Protein AF-A0A1D6GLD6-F1 (afdb_monomer_lite)

Sequence (180 aa):
MSSASNTAPHSVVADPTTLARKIADIRAAGPTKLQVIADFDGTLTRYWYDGARGQSSHGLLRQGNEEYDAKREALYQHYHPIEICPDIPLSEKAKLMEEWWEKTHGLLIEGGLTYEAITKSVSDAAIAFREGVVELFEYLEVLSKPSLANTIFRNFFGTCLDTLLCSVWIKISNNFTMSL

Foldseek 3Di:
DDPPPPADPPDDDPDPPVVVVVVVVDVVVDLVPDFDEDEPQCTQFPCDDPNDGFADLLNLLDLVDPVLVVVLVVLCVPLVCLLPDPPDDPVRNVVSVVVSVVVSVVSCVVSPRDLVSLLVSLVPDPTHGDPCSLVVVVVNVVSPPDDDPRYDYDDPDPPSVVSSVVSVVVVSVVVVVVVD

pLDDT: mean 73.34, std 18.47, range [28.39, 97.69]

Structure (mmCIF, N/CA/C/O backbone):
data_AF-A0A1D6GLD6-F1
#
_entry.id   AF-A0A1D6GLD6-F1
#
loop_
_atom_site.group_PDB
_atom_site.id
_atom_site.type_symbol
_atom_site.label_atom_id
_atom_site.label_alt_id
_atom_site.label_comp_id
_atom_site.label_asym_id
_atom_site.label_entity_id
_atom_site.label_seq_id
_atom_site.pdbx_PDB_ins_code
_atom_site.Cartn_x
_atom_site.Cartn_y
_atom_site.Cartn_z
_atom_site.occupancy
_atom_site.B_iso_or_equiv
_atom_site.auth_seq_id
_atom_site.auth_comp_id
_atom_site.auth_asym_id
_atom_site.auth_atom_id
_atom_site.pdbx_PDB_model_num
ATOM 1 N N . MET A 1 1 ? 15.022 -15.393 -36.318 1.00 32.09 1 MET A N 1
ATOM 2 C CA . MET A 1 1 ? 14.584 -16.155 -35.129 1.00 32.09 1 MET A CA 1
ATOM 3 C C . MET A 1 1 ? 13.593 -15.283 -34.380 1.00 32.09 1 MET A C 1
ATOM 5 O O . MET A 1 1 ? 13.925 -14.149 -34.071 1.00 32.09 1 MET A O 1
ATOM 9 N N . SER A 1 2 ? 12.354 -15.758 -34.252 1.00 35.16 2 SER A N 1
ATOM 10 C CA . SER A 1 2 ? 11.201 -15.005 -33.744 1.00 35.16 2 SER A CA 1
ATOM 11 C C . SER A 1 2 ? 11.381 -14.665 -32.261 1.00 35.16 2 SER A C 1
ATOM 13 O O . SER A 1 2 ? 11.531 -15.572 -31.444 1.00 35.16 2 SER A O 1
ATOM 15 N N . SER A 1 3 ? 11.389 -13.376 -31.908 1.00 36.94 3 SER A N 1
ATOM 16 C CA . SER A 1 3 ? 11.307 -12.929 -30.516 1.00 36.94 3 SER A CA 1
ATOM 17 C C . SER A 1 3 ? 9.863 -13.096 -30.053 1.00 36.94 3 SER A C 1
ATOM 19 O O . SER A 1 3 ? 9.027 -12.216 -30.264 1.00 36.94 3 SER A O 1
ATOM 21 N N . ALA A 1 4 ? 9.556 -14.256 -29.478 1.00 39.12 4 ALA A N 1
ATOM 22 C CA . ALA A 1 4 ? 8.273 -14.491 -28.841 1.00 39.12 4 ALA A CA 1
ATOM 23 C C . ALA A 1 4 ? 8.022 -13.389 -27.798 1.00 39.12 4 ALA A C 1
ATOM 25 O O . ALA A 1 4 ? 8.789 -13.223 -26.848 1.00 39.12 4 ALA A O 1
ATOM 26 N N . SER A 1 5 ? 6.963 -12.610 -28.021 1.00 45.66 5 SER A N 1
ATOM 27 C CA . SER A 1 5 ? 6.384 -11.705 -27.035 1.00 45.66 5 SER A CA 1
ATOM 28 C C . SER A 1 5 ? 5.987 -12.539 -25.824 1.00 45.66 5 SER A C 1
ATOM 30 O O . SER A 1 5 ? 4.976 -13.235 -25.850 1.00 45.66 5 SER A O 1
ATOM 32 N N . ASN A 1 6 ? 6.808 -12.506 -24.777 1.00 46.94 6 ASN A N 1
ATOM 33 C CA . ASN A 1 6 ? 6.565 -13.210 -23.522 1.00 46.94 6 ASN A CA 1
ATOM 34 C C . ASN A 1 6 ? 5.552 -12.428 -22.667 1.00 46.94 6 ASN A C 1
ATOM 36 O O . ASN A 1 6 ? 5.821 -12.058 -21.527 1.00 46.94 6 ASN A O 1
ATOM 40 N N . THR A 1 7 ? 4.414 -12.069 -23.257 1.00 53.34 7 THR A N 1
ATOM 41 C CA . THR A 1 7 ? 3.328 -11.395 -22.549 1.00 53.34 7 THR A CA 1
ATOM 42 C C . THR A 1 7 ? 2.530 -12.460 -21.822 1.00 53.34 7 THR A C 1
ATOM 44 O O . THR A 1 7 ? 1.808 -13.235 -22.449 1.00 53.34 7 THR A O 1
ATOM 47 N N . ALA A 1 8 ? 2.705 -12.521 -20.502 1.00 64.44 8 ALA A N 1
ATOM 48 C CA . ALA A 1 8 ? 1.868 -13.328 -19.628 1.00 64.44 8 ALA A CA 1
ATOM 49 C C . ALA A 1 8 ? 0.378 -13.045 -19.926 1.00 64.44 8 ALA A C 1
ATOM 51 O O . ALA A 1 8 ? 0.034 -11.907 -20.258 1.00 64.44 8 ALA A O 1
ATOM 52 N N . PRO A 1 9 ? -0.524 -14.031 -19.780 1.00 63.25 9 PRO A N 1
ATOM 53 C CA . PRO A 1 9 ? -1.930 -13.939 -20.204 1.00 63.25 9 PRO A CA 1
ATOM 54 C C . PRO A 1 9 ? -2.758 -12.814 -19.545 1.00 63.25 9 PRO A C 1
ATOM 56 O O . PRO A 1 9 ? -3.909 -12.603 -19.915 1.00 63.25 9 PRO A O 1
ATOM 59 N N . HIS A 1 10 ? -2.177 -12.056 -18.611 1.00 79.44 10 HIS A N 1
ATOM 60 C CA . HIS A 1 10 ? -2.809 -10.945 -17.897 1.00 79.44 10 HIS A CA 1
ATOM 61 C C . HIS A 1 10 ? -2.023 -9.624 -17.973 1.00 79.44 10 HIS A C 1
ATOM 63 O O . HIS A 1 10 ? -2.297 -8.701 -17.208 1.00 79.44 10 HIS A O 1
ATOM 69 N N . SER A 1 11 ? -1.036 -9.505 -18.867 1.00 85.12 11 SER A N 1
ATOM 70 C CA . SER A 1 11 ? -0.281 -8.259 -19.039 1.00 85.12 11 SER A CA 1
ATOM 71 C C . SER A 1 11 ? -0.895 -7.375 -20.124 1.00 85.12 11 SER A C 1
ATOM 73 O O . SER A 1 11 ? -1.017 -7.806 -21.270 1.00 85.12 11 SER A O 1
ATOM 75 N N . VAL A 1 12 ? -1.198 -6.120 -19.791 1.00 90.94 12 VAL A N 1
ATOM 76 C CA . VAL A 1 12 ? -1.563 -5.081 -20.765 1.00 90.94 12 VAL A CA 1
ATOM 77 C C . VAL A 1 12 ? -0.400 -4.101 -20.875 1.00 90.94 12 VAL A C 1
ATOM 79 O O . VAL A 1 12 ? 0.010 -3.505 -19.881 1.00 90.94 12 VAL A O 1
ATOM 82 N N . VAL A 1 13 ? 0.145 -3.938 -22.081 1.00 92.06 13 VAL A N 1
ATOM 83 C CA . VAL A 1 13 ? 1.277 -3.041 -22.349 1.00 92.06 13 VAL A CA 1
ATOM 84 C C . VAL A 1 13 ? 0.857 -2.020 -23.396 1.00 92.06 13 VAL A C 1
ATOM 86 O O . VAL A 1 13 ? 0.640 -2.374 -24.550 1.00 92.06 13 VAL A O 1
ATOM 89 N N . ALA A 1 14 ? 0.754 -0.753 -22.992 1.00 93.50 14 ALA A N 1
ATOM 90 C CA . ALA A 1 14 ? 0.333 0.327 -23.885 1.00 93.50 14 ALA A CA 1
ATOM 91 C C . ALA A 1 14 ? 1.358 0.617 -24.998 1.00 93.50 14 ALA A C 1
ATOM 93 O O . ALA A 1 14 ? 0.976 0.849 -26.139 1.00 93.50 14 ALA A O 1
ATOM 94 N N . ASP A 1 15 ? 2.657 0.578 -24.674 1.00 94.88 15 ASP A N 1
ATOM 95 C CA . ASP A 1 15 ? 3.751 0.781 -25.633 1.00 94.88 15 ASP A CA 1
ATOM 96 C C . ASP A 1 15 ? 4.849 -0.286 -25.443 1.00 94.88 15 ASP A C 1
ATOM 98 O O . ASP A 1 15 ? 5.750 -0.128 -24.604 1.00 94.88 15 ASP A O 1
ATOM 102 N N . PRO A 1 16 ? 4.790 -1.385 -26.218 1.00 93.88 16 PRO A N 1
ATOM 103 C CA . PRO A 1 16 ? 5.779 -2.459 -26.157 1.00 93.88 16 PRO A CA 1
ATOM 104 C C . PRO A 1 16 ? 7.196 -2.017 -26.541 1.00 93.88 16 PRO A C 1
ATOM 106 O O . PRO A 1 16 ? 8.173 -2.545 -26.009 1.00 93.88 16 PRO A O 1
ATOM 109 N N . THR A 1 17 ? 7.327 -1.030 -27.431 1.00 95.94 17 THR A N 1
ATOM 110 C CA . THR A 1 17 ? 8.628 -0.545 -27.916 1.00 95.94 17 THR A CA 1
ATOM 111 C C . THR A 1 17 ? 9.346 0.230 -26.820 1.00 95.94 17 THR A C 1
ATOM 113 O O . THR A 1 17 ? 10.519 -0.024 -26.528 1.00 95.94 17 THR A O 1
ATOM 116 N N . THR A 1 18 ? 8.633 1.140 -26.151 1.00 96.19 18 THR A N 1
ATOM 117 C CA . THR A 1 18 ? 9.186 1.870 -25.005 1.00 96.19 18 THR A CA 1
ATOM 118 C C . THR A 1 18 ? 9.509 0.931 -23.848 1.00 96.19 18 THR A C 1
ATOM 120 O O . THR A 1 18 ? 10.547 1.114 -23.209 1.00 96.19 18 THR A O 1
ATOM 123 N N . LEU A 1 19 ? 8.679 -0.088 -23.593 1.00 95.38 19 LEU A N 1
ATOM 124 C CA . LEU A 1 19 ? 8.974 -1.106 -22.582 1.00 95.38 19 LEU A CA 1
ATOM 125 C C . LEU A 1 19 ? 10.281 -1.849 -22.896 1.00 95.38 19 LEU A C 1
ATOM 127 O O . LEU A 1 19 ? 11.157 -1.928 -22.036 1.00 95.38 19 LEU A O 1
ATOM 131 N N . ALA A 1 20 ? 10.444 -2.343 -24.127 1.00 95.44 20 ALA A N 1
ATOM 132 C CA . ALA A 1 20 ? 11.644 -3.067 -24.544 1.00 95.44 20 ALA A CA 1
ATOM 133 C C . ALA A 1 20 ? 12.915 -2.213 -24.405 1.00 95.44 20 ALA A C 1
ATOM 135 O O . ALA A 1 20 ? 13.928 -2.696 -23.896 1.00 95.44 20 ALA A O 1
ATOM 136 N N . ARG A 1 21 ? 12.845 -0.929 -24.783 1.00 97.69 21 ARG A N 1
ATOM 137 C CA . ARG A 1 21 ? 13.948 0.025 -24.601 1.00 97.69 21 ARG A CA 1
ATOM 138 C C . ARG A 1 21 ? 14.308 0.206 -23.125 1.00 97.69 21 ARG A C 1
ATOM 140 O O . ARG A 1 21 ? 15.468 0.040 -22.773 1.00 97.69 21 ARG A O 1
ATOM 147 N N . LYS A 1 22 ? 13.324 0.455 -22.252 1.00 96.19 22 LYS A N 1
ATOM 148 C CA . LYS A 1 22 ? 13.561 0.602 -20.802 1.00 96.19 22 LYS A CA 1
ATOM 149 C C . LYS A 1 22 ? 14.210 -0.647 -20.197 1.00 96.19 22 LYS A C 1
ATOM 151 O O . LYS A 1 22 ? 15.118 -0.527 -19.382 1.00 96.19 22 LYS A O 1
ATOM 156 N N . ILE A 1 23 ? 13.783 -1.843 -20.612 1.00 94.75 23 ILE A N 1
ATOM 157 C CA . ILE A 1 23 ? 14.395 -3.107 -20.169 1.00 94.75 23 ILE A CA 1
ATOM 158 C C . ILE A 1 23 ? 15.857 -3.199 -20.628 1.00 94.75 23 ILE A C 1
ATOM 160 O O . ILE A 1 23 ? 16.714 -3.611 -19.845 1.00 94.75 23 ILE A O 1
ATOM 164 N N . ALA A 1 24 ? 16.155 -2.825 -21.876 1.00 96.62 24 ALA A N 1
ATOM 165 C CA . ALA A 1 24 ? 17.522 -2.816 -22.394 1.00 96.62 24 ALA A CA 1
ATOM 166 C C . ALA A 1 24 ? 18.417 -1.829 -21.625 1.00 96.62 24 ALA A C 1
ATOM 168 O O . ALA A 1 24 ? 19.522 -2.202 -21.233 1.00 96.62 24 ALA A O 1
ATOM 169 N N . ASP A 1 25 ? 17.911 -0.629 -21.334 1.00 96.44 25 ASP A N 1
ATOM 170 C CA . ASP A 1 25 ? 18.631 0.398 -20.576 1.00 96.44 25 ASP A CA 1
ATOM 171 C C . ASP A 1 25 ? 18.943 -0.068 -19.142 1.00 96.44 25 ASP A C 1
ATOM 173 O O . ASP A 1 25 ? 20.077 0.064 -18.682 1.00 96.44 25 ASP A O 1
ATOM 177 N N . ILE A 1 26 ? 17.974 -0.690 -18.454 1.00 92.94 26 ILE A N 1
ATOM 178 C CA . ILE A 1 26 ? 18.170 -1.263 -17.108 1.00 92.94 26 ILE A CA 1
ATOM 179 C C . ILE A 1 26 ? 19.244 -2.358 -17.134 1.00 92.94 26 ILE A C 1
ATOM 181 O O . ILE A 1 26 ? 20.137 -2.377 -16.286 1.00 92.94 26 ILE A O 1
ATOM 185 N N . ARG A 1 27 ? 19.196 -3.259 -18.124 1.00 93.00 27 ARG A N 1
ATOM 186 C CA . ARG A 1 27 ? 20.195 -4.329 -18.277 1.00 93.00 27 ARG A CA 1
ATOM 187 C C . ARG A 1 27 ? 21.593 -3.774 -18.542 1.00 93.00 27 ARG A C 1
ATOM 189 O O . ARG A 1 27 ? 22.551 -4.273 -17.962 1.00 93.00 27 ARG A O 1
ATOM 196 N N . ALA A 1 28 ? 21.706 -2.752 -19.389 1.00 95.25 28 ALA A N 1
ATOM 197 C CA . ALA A 1 28 ? 22.979 -2.112 -19.713 1.00 95.25 28 ALA A CA 1
ATOM 198 C C . ALA A 1 28 ? 23.568 -1.331 -18.525 1.00 95.25 28 ALA A C 1
ATOM 200 O O . ALA A 1 28 ? 24.785 -1.300 -18.355 1.00 95.25 28 ALA A O 1
ATOM 201 N N . ALA A 1 29 ? 22.721 -0.718 -17.692 1.00 91.56 29 ALA A N 1
ATOM 202 C CA . ALA A 1 29 ? 23.147 0.014 -16.500 1.00 91.56 29 ALA A CA 1
ATOM 203 C C . ALA A 1 29 ? 23.732 -0.899 -15.407 1.00 91.56 29 ALA A C 1
ATOM 205 O O . ALA A 1 29 ? 24.603 -0.460 -14.651 1.00 91.56 29 ALA A O 1
ATOM 206 N N . GLY A 1 30 ? 23.284 -2.156 -15.356 1.00 87.50 30 GLY A N 1
ATOM 207 C CA . GLY A 1 30 ? 23.748 -3.161 -14.405 1.00 87.50 30 GLY A CA 1
ATOM 208 C C . GLY A 1 30 ? 23.103 -3.046 -13.015 1.00 87.50 30 GLY A C 1
ATOM 209 O O . GLY A 1 30 ? 22.471 -2.041 -12.682 1.00 87.50 30 GLY A O 1
ATOM 210 N N . PRO A 1 31 ? 23.264 -4.081 -12.171 1.00 83.56 31 PRO A N 1
ATOM 211 C CA . PRO A 1 31 ? 22.557 -4.197 -10.893 1.00 83.56 31 PRO A CA 1
ATOM 212 C C . PRO A 1 31 ? 22.943 -3.122 -9.870 1.00 83.56 31 PRO A C 1
ATOM 214 O O . PRO A 1 31 ? 22.128 -2.751 -9.036 1.00 83.56 31 PRO A O 1
ATOM 217 N N . THR A 1 32 ? 24.153 -2.566 -9.951 1.00 84.12 32 THR A N 1
ATOM 218 C CA . THR A 1 32 ? 24.621 -1.514 -9.031 1.00 84.12 32 THR A CA 1
ATOM 219 C C . THR A 1 32 ? 23.869 -0.193 -9.189 1.00 84.12 32 THR A C 1
ATOM 221 O O . THR A 1 32 ? 23.918 0.648 -8.295 1.00 84.12 32 THR A O 1
ATOM 224 N N . LYS A 1 33 ? 23.171 -0.003 -10.316 1.00 84.50 33 LYS A N 1
ATOM 225 C CA . LYS A 1 33 ? 22.321 1.160 -10.598 1.00 84.50 33 LYS A CA 1
ATOM 226 C C . LYS A 1 33 ? 20.828 0.838 -10.501 1.00 84.50 33 LYS A C 1
ATOM 228 O O . LYS A 1 33 ? 20.006 1.693 -10.825 1.00 84.50 33 LYS A O 1
ATOM 233 N N . LEU A 1 34 ? 20.474 -0.385 -10.102 1.00 83.31 34 LEU A N 1
ATOM 234 C CA . LEU A 1 34 ? 19.087 -0.793 -9.950 1.00 83.31 34 LEU A CA 1
ATOM 235 C C . LEU A 1 34 ? 18.566 -0.355 -8.581 1.00 83.31 34 LEU A C 1
ATOM 237 O O . LEU A 1 34 ? 19.103 -0.741 -7.547 1.00 83.31 34 LEU A O 1
ATOM 241 N N . GLN A 1 35 ? 17.476 0.404 -8.597 1.00 81.19 35 GLN A N 1
ATOM 242 C CA . GLN A 1 35 ? 16.683 0.707 -7.416 1.00 81.19 35 GLN A CA 1
ATOM 243 C C . GLN A 1 35 ? 15.252 0.243 -7.662 1.00 81.19 35 GLN A C 1
ATOM 245 O O . GLN A 1 35 ? 14.678 0.519 -8.719 1.00 81.19 35 GLN A O 1
ATOM 250 N N . VAL A 1 36 ? 14.677 -0.446 -6.679 1.00 79.50 36 VAL A N 1
ATOM 251 C CA . VAL A 1 36 ? 13.270 -0.845 -6.707 1.00 79.50 36 VAL A CA 1
ATOM 252 C C . VAL A 1 36 ? 12.496 0.035 -5.735 1.00 79.50 36 VAL A C 1
ATOM 254 O O . VAL A 1 36 ? 12.838 0.136 -4.557 1.00 79.50 36 VAL A O 1
ATOM 257 N N . ILE A 1 37 ? 11.455 0.683 -6.256 1.00 78.56 37 ILE A N 1
ATOM 258 C CA . ILE A 1 37 ? 10.471 1.432 -5.478 1.00 78.56 37 ILE A CA 1
ATOM 259 C C . ILE A 1 37 ? 9.125 0.778 -5.753 1.00 78.56 37 ILE A C 1
ATOM 261 O O . ILE A 1 37 ? 8.672 0.752 -6.898 1.00 78.56 37 ILE A O 1
ATOM 265 N N . ALA A 1 38 ? 8.516 0.229 -4.709 1.00 78.25 38 ALA A N 1
ATOM 266 C CA . ALA A 1 38 ? 7.235 -0.452 -4.786 1.00 78.25 38 ALA A CA 1
ATOM 267 C C . ALA A 1 38 ? 6.312 0.019 -3.660 1.00 78.25 38 ALA A C 1
ATOM 269 O O . ALA A 1 38 ? 6.768 0.304 -2.548 1.00 78.25 38 ALA A O 1
ATOM 270 N N . ASP A 1 39 ? 5.026 0.083 -3.988 1.00 80.06 39 ASP A N 1
ATOM 271 C CA . ASP A 1 39 ? 3.930 0.146 -3.024 1.00 80.06 39 ASP A CA 1
ATOM 272 C C . ASP A 1 39 ? 3.738 -1.234 -2.362 1.00 80.06 39 ASP A C 1
ATOM 274 O O . ASP A 1 39 ? 4.192 -2.255 -2.886 1.00 80.06 39 ASP A O 1
ATOM 278 N N . PHE A 1 40 ? 3.088 -1.279 -1.203 1.00 79.62 40 PHE A N 1
ATOM 279 C CA . PHE A 1 40 ? 2.8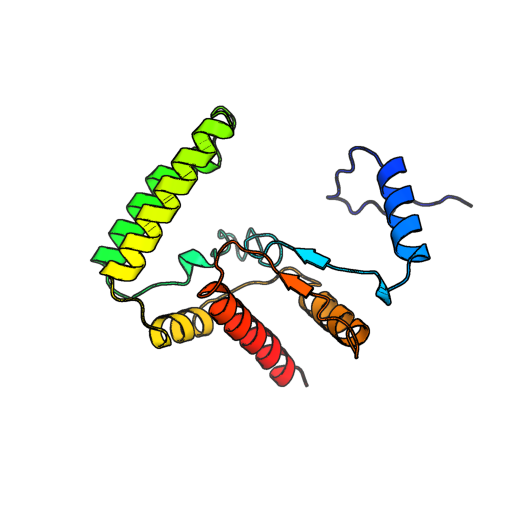93 -2.482 -0.397 1.00 79.62 40 PHE A CA 1
ATOM 280 C C . PHE A 1 40 ? 1.480 -3.064 -0.547 1.00 79.62 40 PHE A C 1
ATOM 282 O O . PHE A 1 40 ? 1.328 -4.188 -1.040 1.00 79.62 40 PHE A O 1
ATOM 289 N N . ASP A 1 41 ? 0.449 -2.310 -0.154 1.00 80.25 41 ASP A N 1
ATOM 290 C CA . ASP A 1 41 ? -0.934 -2.787 -0.066 1.00 80.25 41 ASP A CA 1
ATOM 291 C C . ASP A 1 41 ? -1.545 -3.071 -1.438 1.00 80.25 41 ASP A C 1
ATOM 293 O O . ASP A 1 41 ? -1.717 -2.194 -2.275 1.00 80.25 41 ASP A O 1
ATOM 297 N N . GLY A 1 42 ? -1.896 -4.331 -1.687 1.00 81.94 42 GLY A N 1
ATOM 298 C CA . GLY A 1 42 ? -2.417 -4.748 -2.980 1.00 81.94 42 GLY A CA 1
ATOM 299 C C . GLY A 1 42 ? -1.369 -4.752 -4.094 1.00 81.94 42 GLY A C 1
ATOM 300 O O . GLY A 1 42 ? -1.731 -5.139 -5.201 1.00 81.94 42 GLY A O 1
ATOM 301 N N . THR A 1 43 ? -0.105 -4.404 -3.822 1.00 85.44 43 THR A N 1
ATOM 302 C CA . THR A 1 43 ? 1.027 -4.480 -4.761 1.00 85.44 43 THR A CA 1
ATOM 303 C C . THR A 1 43 ? 1.959 -5.638 -4.403 1.00 85.44 43 THR A C 1
ATOM 305 O O . THR A 1 43 ? 2.105 -6.558 -5.205 1.00 85.44 43 THR A O 1
ATOM 308 N N . LEU A 1 44 ? 2.542 -5.645 -3.201 1.00 84.88 44 LEU A N 1
ATOM 309 C CA . LEU A 1 44 ? 3.303 -6.785 -2.663 1.00 84.88 44 LEU A CA 1
ATOM 310 C C . LEU A 1 44 ? 2.380 -7.775 -1.950 1.00 84.88 44 LEU A C 1
ATOM 312 O O . LEU A 1 44 ? 2.577 -8.991 -2.018 1.00 84.88 44 LEU A O 1
ATOM 316 N N . THR A 1 45 ? 1.331 -7.266 -1.305 1.00 82.88 45 THR A N 1
ATOM 317 C CA . THR A 1 45 ? 0.260 -8.095 -0.752 1.00 82.88 45 THR A CA 1
ATOM 318 C C . THR A 1 45 ? -0.789 -8.411 -1.822 1.00 82.88 45 THR A C 1
ATOM 320 O O . THR A 1 45 ? -0.948 -7.711 -2.832 1.00 82.88 45 THR A O 1
ATOM 323 N N . ARG A 1 46 ? -1.491 -9.535 -1.660 1.00 84.75 46 ARG A N 1
ATOM 324 C CA . ARG A 1 46 ? -2.541 -9.958 -2.591 1.00 84.75 46 ARG A CA 1
ATOM 325 C C . ARG A 1 46 ? -3.758 -9.049 -2.462 1.00 84.75 46 ARG A C 1
ATOM 327 O O . ARG A 1 46 ? -4.258 -8.804 -1.371 1.00 84.75 46 ARG A O 1
ATOM 334 N N . TYR A 1 47 ? -4.281 -8.611 -3.604 1.00 84.62 47 TYR A N 1
ATOM 335 C CA . TYR A 1 47 ? -5.511 -7.819 -3.670 1.00 84.62 47 TYR A CA 1
ATOM 336 C C . TYR A 1 47 ? -6.753 -8.670 -3.306 1.00 84.62 47 TYR A C 1
ATOM 338 O O . TYR A 1 47 ? -7.655 -8.189 -2.617 1.00 84.62 47 TYR A O 1
ATOM 346 N N . TRP A 1 48 ? -6.775 -9.943 -3.716 1.00 82.81 48 TRP A N 1
ATOM 347 C CA . TRP A 1 48 ? -7.766 -10.958 -3.333 1.00 82.81 48 TRP A CA 1
ATOM 348 C C . TRP A 1 48 ? -7.052 -12.209 -2.816 1.00 82.81 48 TRP A C 1
ATOM 350 O O . TRP A 1 48 ? -6.053 -12.635 -3.402 1.00 82.81 48 TRP A O 1
ATOM 360 N N . TYR A 1 49 ? -7.567 -12.804 -1.744 1.00 79.44 49 TYR A N 1
ATOM 361 C CA . TYR A 1 49 ? -7.055 -14.040 -1.156 1.00 79.44 49 TYR A CA 1
ATOM 362 C C . TYR A 1 49 ? -8.214 -14.853 -0.562 1.00 79.44 49 TYR A C 1
ATOM 364 O O . TYR A 1 49 ? -9.067 -14.285 0.113 1.00 79.44 49 TYR A O 1
ATOM 372 N N . ASP A 1 50 ? -8.281 -16.153 -0.867 1.00 80.25 50 ASP A N 1
ATOM 373 C CA . ASP A 1 50 ? -9.333 -17.081 -0.411 1.00 80.25 50 ASP A CA 1
ATOM 374 C C . ASP A 1 50 ? -10.776 -16.561 -0.584 1.00 80.25 50 ASP A C 1
ATOM 376 O O . ASP A 1 50 ? -11.635 -16.709 0.280 1.00 80.25 50 ASP A O 1
ATOM 380 N N . GLY A 1 51 ? -11.052 -15.915 -1.723 1.00 81.56 51 GLY A N 1
ATOM 381 C CA . GLY A 1 51 ? -12.379 -15.371 -2.042 1.00 81.56 51 GLY A CA 1
ATOM 382 C C . GLY A 1 51 ? -12.742 -14.077 -1.303 1.00 81.56 51 GLY A C 1
ATOM 383 O O . GLY A 1 51 ? -13.825 -13.540 -1.527 1.00 81.56 51 GLY A O 1
ATOM 384 N N . ALA A 1 52 ? -11.841 -13.540 -0.476 1.00 80.69 52 ALA A N 1
ATOM 385 C CA . ALA A 1 52 ? -12.020 -12.293 0.258 1.00 80.69 52 ALA A CA 1
ATOM 386 C C . ALA A 1 52 ? -11.006 -11.220 -0.166 1.00 80.69 52 ALA A C 1
ATOM 388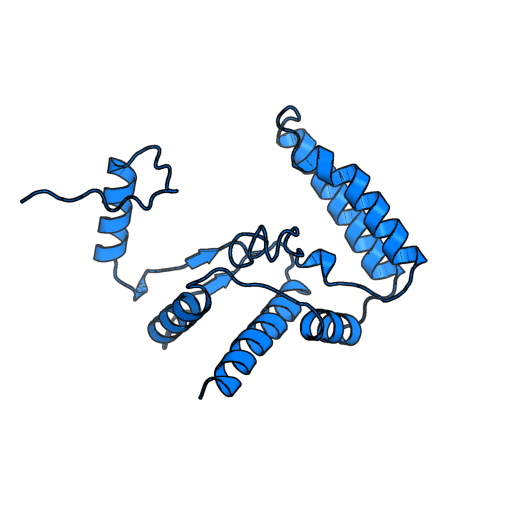 O O . ALA A 1 52 ? -9.945 -11.493 -0.741 1.00 80.69 52 ALA A O 1
ATOM 389 N N . ARG A 1 53 ? -11.345 -9.960 0.116 1.00 79.31 53 ARG A N 1
ATOM 390 C CA . ARG A 1 53 ? -10.449 -8.823 -0.099 1.00 79.31 53 ARG A CA 1
ATOM 391 C C . ARG A 1 53 ? -9.243 -8.951 0.836 1.00 79.31 53 ARG A C 1
ATOM 393 O O . ARG A 1 53 ? -9.418 -9.158 2.037 1.00 79.31 53 ARG A O 1
ATOM 400 N N . GLY A 1 54 ? -8.034 -8.806 0.292 1.00 76.88 54 GLY A N 1
ATOM 401 C CA . GLY A 1 54 ? -6.821 -8.734 1.108 1.00 76.88 54 GLY A CA 1
ATOM 402 C C . GLY A 1 54 ? -6.903 -7.578 2.108 1.00 76.88 54 GLY A C 1
ATOM 403 O O . GLY A 1 54 ? -7.425 -6.512 1.780 1.00 76.88 54 GLY A O 1
ATOM 404 N N . GLN A 1 55 ? -6.422 -7.794 3.332 1.00 73.94 55 GLN A N 1
ATOM 405 C CA . GLN A 1 55 ? -6.381 -6.741 4.348 1.00 73.94 55 GLN A CA 1
ATOM 406 C C . GLN A 1 55 ? -5.314 -5.706 3.974 1.00 73.94 55 GLN A C 1
ATOM 408 O O . GLN A 1 55 ? -4.195 -6.078 3.617 1.00 73.94 55 GLN A O 1
ATOM 413 N N . SER A 1 56 ? -5.653 -4.420 4.077 1.00 76.81 56 SER A N 1
ATOM 414 C CA . SER A 1 56 ? -4.660 -3.346 4.009 1.00 76.81 56 SER A CA 1
ATOM 415 C C . SER A 1 56 ? -3.895 -3.239 5.326 1.00 76.81 56 SER A C 1
ATOM 417 O O . SER A 1 56 ? -4.408 -3.629 6.378 1.00 76.81 56 SER A O 1
ATOM 419 N N . SER A 1 57 ? -2.708 -2.638 5.286 1.00 74.94 57 SER A N 1
ATOM 420 C CA . SER A 1 57 ? -1.913 -2.262 6.460 1.00 74.94 57 SER A CA 1
ATOM 421 C C . SER A 1 57 ? -2.743 -1.581 7.552 1.00 74.94 57 SER A C 1
ATOM 423 O O . SER A 1 57 ? -2.652 -1.947 8.723 1.00 74.94 57 SER A O 1
ATOM 425 N N . HIS A 1 58 ? -3.613 -0.646 7.165 1.00 71.38 58 HIS A N 1
ATOM 426 C CA . HIS A 1 58 ? -4.504 0.053 8.086 1.00 71.38 58 HIS A CA 1
ATOM 427 C C . HIS A 1 58 ? -5.572 -0.869 8.701 1.00 71.38 58 HIS A C 1
ATOM 429 O O . HIS A 1 58 ? -5.924 -0.735 9.872 1.00 71.38 58 HIS A O 1
ATOM 435 N N . GLY A 1 59 ? -6.082 -1.834 7.931 1.00 72.81 59 GLY A N 1
ATOM 436 C CA . GLY A 1 59 ? -7.054 -2.821 8.411 1.00 72.81 59 GLY A CA 1
ATOM 437 C C . GLY A 1 59 ? -6.493 -3.779 9.467 1.00 72.81 59 GLY A C 1
ATOM 438 O O . GLY A 1 59 ? -7.264 -4.374 10.225 1.00 72.81 59 GLY A O 1
ATOM 439 N N . LEU A 1 60 ? -5.163 -3.905 9.550 1.00 74.12 60 LEU A N 1
ATOM 440 C CA . LEU A 1 60 ? -4.499 -4.748 10.543 1.00 74.12 60 LEU A CA 1
ATOM 441 C C . LEU A 1 60 ? -4.519 -4.134 11.940 1.00 74.12 60 LEU A C 1
ATOM 443 O O . LEU A 1 60 ? -4.576 -4.881 12.908 1.00 74.12 60 LEU A O 1
ATOM 447 N N . LEU A 1 61 ? -4.494 -2.803 12.050 1.00 71.69 61 LEU A N 1
ATOM 448 C CA . LEU A 1 61 ? -4.397 -2.074 13.317 1.00 71.69 61 LEU A CA 1
ATOM 449 C C . LEU A 1 61 ? -5.725 -2.110 14.090 1.00 71.69 61 LEU A C 1
ATOM 451 O O . LEU A 1 61 ? -6.440 -1.111 14.196 1.00 71.69 61 LEU A O 1
ATOM 455 N N . ARG A 1 62 ? -6.085 -3.284 14.614 1.00 66.69 62 ARG A N 1
ATOM 456 C CA . ARG A 1 62 ? -7.257 -3.473 15.471 1.00 66.69 62 ARG A CA 1
ATOM 457 C C . ARG A 1 62 ? -6.842 -3.311 16.924 1.00 66.69 62 ARG A C 1
ATOM 459 O O . ARG A 1 62 ? -5.959 -4.006 17.414 1.00 66.69 62 ARG A O 1
ATOM 466 N N . GLN A 1 63 ? -7.510 -2.399 17.617 1.00 66.00 63 GLN A N 1
ATOM 467 C CA . GLN A 1 63 ? -7.255 -2.128 19.033 1.00 66.00 63 GLN A CA 1
ATOM 468 C C . GLN A 1 63 ? -8.124 -2.993 19.960 1.00 66.00 63 GLN A C 1
ATOM 470 O O . GLN A 1 63 ? -7.974 -2.924 21.175 1.00 66.00 63 GLN A O 1
ATOM 475 N N . GLY A 1 64 ? -9.017 -3.826 19.403 1.00 65.81 64 GLY A N 1
ATOM 476 C CA . GLY A 1 64 ? -9.894 -4.703 20.184 1.00 65.81 64 GLY A CA 1
ATOM 477 C C . GLY A 1 64 ? -10.955 -3.943 20.983 1.00 65.81 64 GLY A C 1
ATOM 478 O O . GLY A 1 64 ? -11.473 -4.472 21.963 1.00 65.81 64 GLY A O 1
ATOM 479 N N . ASN A 1 65 ? -11.256 -2.706 20.583 1.00 76.75 65 ASN A N 1
ATOM 480 C CA . ASN A 1 65 ? -12.309 -1.885 21.156 1.00 76.75 65 ASN A CA 1
ATOM 481 C C . ASN A 1 65 ? -13.411 -1.704 20.107 1.00 76.75 65 ASN A C 1
ATOM 483 O O . ASN A 1 65 ? -13.209 -1.030 19.095 1.00 76.75 65 ASN A O 1
ATOM 487 N N . GLU A 1 66 ? -14.572 -2.298 20.376 1.00 79.94 66 GLU A N 1
ATOM 488 C CA . GLU A 1 66 ? -15.715 -2.339 19.460 1.00 79.94 66 GLU A CA 1
ATOM 489 C C . GLU A 1 66 ? -16.206 -0.944 19.046 1.00 79.94 66 GLU A C 1
ATOM 491 O O . GLU A 1 66 ? -16.607 -0.755 17.898 1.00 79.94 66 GLU A O 1
ATOM 496 N N . GLU A 1 67 ? -16.129 0.053 19.935 1.00 84.00 67 GLU A N 1
ATOM 497 C CA . GLU A 1 67 ? -16.550 1.422 19.624 1.00 84.00 67 GLU A CA 1
ATOM 498 C C . GLU A 1 67 ? -15.633 2.059 18.568 1.00 84.00 67 GLU A C 1
ATOM 500 O O . GLU A 1 67 ? -16.104 2.651 17.593 1.00 84.00 67 GLU A O 1
ATOM 505 N N . TYR A 1 68 ? -14.315 1.909 18.727 1.00 79.50 68 TYR A N 1
ATOM 506 C CA . TYR A 1 68 ? -13.339 2.447 17.776 1.00 79.50 68 TYR A CA 1
ATOM 507 C 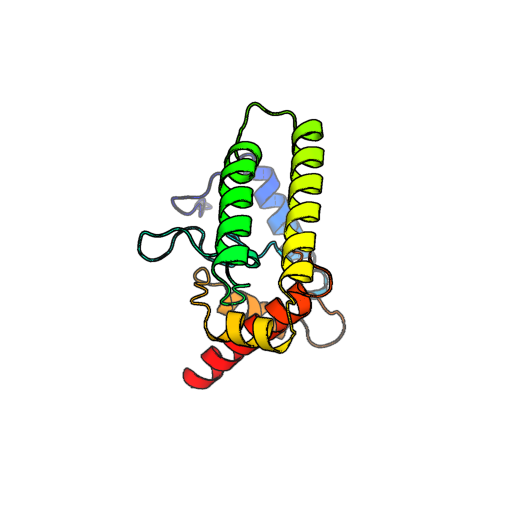C . TYR A 1 68 ? -13.325 1.667 16.466 1.00 79.50 68 TYR A C 1
ATOM 509 O O . TYR A 1 68 ? -13.240 2.272 15.395 1.00 79.50 68 TYR A O 1
ATOM 517 N N . ASP A 1 69 ? -13.467 0.343 16.531 1.00 79.81 69 ASP A N 1
ATOM 518 C CA . ASP A 1 69 ? -13.585 -0.491 15.338 1.00 79.81 69 ASP A CA 1
ATOM 519 C C . ASP A 1 69 ? -14.830 -0.102 14.517 1.00 79.81 69 ASP A C 1
ATOM 521 O O . ASP A 1 69 ? -14.733 0.010 13.292 1.00 79.81 69 ASP A O 1
ATOM 525 N N . ALA A 1 70 ? -15.959 0.213 15.167 1.00 86.50 70 ALA A N 1
ATOM 526 C CA . ALA A 1 70 ? -17.162 0.714 14.499 1.00 86.50 70 ALA A CA 1
ATOM 527 C C . ALA A 1 70 ? -16.969 2.113 13.884 1.00 86.50 70 ALA A C 1
ATOM 529 O O . ALA A 1 70 ? -17.382 2.342 12.744 1.00 86.50 70 ALA A O 1
ATOM 530 N N . LYS A 1 71 ? -16.306 3.047 14.587 1.00 88.25 71 LYS A N 1
ATOM 531 C CA . LYS A 1 71 ? -15.971 4.382 14.041 1.00 88.25 71 LYS A CA 1
ATOM 532 C C . LYS A 1 71 ? -15.067 4.276 12.810 1.00 88.25 71 LYS A C 1
ATOM 534 O O . LYS A 1 71 ? -15.291 4.972 11.818 1.00 88.25 71 LYS A O 1
ATOM 539 N N . ARG A 1 72 ? -14.070 3.385 12.846 1.00 84.12 72 ARG A N 1
ATOM 540 C CA . ARG A 1 72 ? -13.175 3.127 11.709 1.00 84.12 72 ARG A CA 1
ATOM 541 C C . ARG A 1 72 ? -13.943 2.559 10.518 1.00 84.12 72 ARG A C 1
ATOM 543 O O . ARG A 1 72 ? -13.741 3.024 9.400 1.00 84.12 72 ARG A O 1
ATOM 550 N N . GLU A 1 73 ? -14.817 1.583 10.754 1.00 86.12 73 GLU A N 1
ATOM 551 C CA . GLU A 1 73 ? -15.649 1.001 9.697 1.00 86.12 73 GLU A CA 1
ATOM 552 C C . GLU A 1 73 ? -16.551 2.064 9.059 1.00 86.12 73 GLU A C 1
ATOM 554 O O . GLU A 1 73 ? -16.613 2.168 7.838 1.00 86.12 73 GLU A O 1
ATOM 559 N N . ALA A 1 74 ? -17.174 2.928 9.864 1.00 91.38 74 ALA A N 1
ATOM 560 C CA . ALA A 1 74 ? -17.995 4.025 9.357 1.00 91.38 74 ALA A CA 1
ATOM 561 C C . ALA A 1 74 ? -17.198 5.006 8.474 1.00 91.38 74 ALA A C 1
ATOM 563 O O . ALA A 1 74 ? -17.690 5.414 7.420 1.00 91.38 74 ALA A O 1
ATOM 564 N N . LEU A 1 75 ? -15.960 5.353 8.858 1.00 90.81 75 LEU A N 1
ATOM 565 C CA . LEU A 1 75 ? -15.078 6.166 8.010 1.00 90.81 75 LEU A CA 1
ATOM 566 C C . LEU A 1 75 ? -14.748 5.457 6.694 1.00 90.81 75 LEU A C 1
ATOM 568 O O . LEU A 1 75 ? -14.829 6.077 5.635 1.00 90.81 75 LEU A O 1
ATOM 572 N N . TYR A 1 76 ? -14.403 4.168 6.746 1.00 88.06 76 TYR A N 1
ATOM 573 C CA . TYR A 1 76 ? -14.100 3.384 5.550 1.00 88.06 76 TYR A CA 1
ATOM 574 C C . TYR A 1 76 ? -15.293 3.338 4.587 1.00 88.06 76 TYR A C 1
ATOM 576 O O . TYR A 1 76 ? -15.140 3.652 3.409 1.00 88.06 76 TYR A O 1
ATOM 584 N N . GLN A 1 77 ? -16.493 3.039 5.091 1.00 90.81 77 GLN A N 1
ATOM 585 C CA . GLN A 1 77 ? -17.717 2.981 4.284 1.00 90.81 77 GLN A CA 1
ATOM 586 C C . GLN A 1 77 ? -18.075 4.327 3.639 1.00 90.81 77 GLN A C 1
ATOM 588 O O . GLN A 1 77 ? -18.688 4.356 2.574 1.00 90.81 77 GLN A O 1
ATOM 593 N N . HIS A 1 78 ? -17.677 5.443 4.253 1.00 93.31 78 HIS A N 1
ATOM 594 C CA . HIS A 1 78 ? -17.880 6.770 3.684 1.00 93.31 78 HIS A CA 1
ATOM 595 C C . HIS A 1 78 ? -16.848 7.118 2.601 1.00 93.31 78 HIS A C 1
ATOM 597 O O . HIS A 1 78 ? -17.221 7.538 1.506 1.00 93.31 78 HIS A O 1
ATOM 603 N N . TYR A 1 79 ? -15.554 6.950 2.891 1.00 91.50 79 TYR A N 1
ATOM 604 C CA . TYR A 1 79 ? -14.478 7.453 2.032 1.00 91.50 79 TYR A CA 1
ATOM 605 C C . TYR A 1 79 ? -14.014 6.469 0.955 1.00 91.50 79 TYR A C 1
ATOM 607 O O . TYR A 1 79 ? -13.573 6.906 -0.109 1.00 91.50 79 TYR A O 1
ATOM 615 N N . HIS A 1 80 ? -14.143 5.157 1.162 1.00 89.06 80 HIS A N 1
ATOM 616 C CA . HIS A 1 80 ? -13.709 4.177 0.165 1.00 89.06 80 HIS A CA 1
ATOM 617 C C . HIS A 1 80 ? -14.474 4.281 -1.172 1.00 89.06 80 HIS A C 1
ATOM 619 O O . HIS A 1 80 ? -13.831 4.261 -2.223 1.00 89.06 80 HIS A O 1
ATOM 625 N N . PRO A 1 81 ? -15.809 4.483 -1.202 1.00 92.06 81 PRO A N 1
ATOM 626 C CA . PRO A 1 81 ? -16.519 4.731 -2.459 1.00 92.06 81 PRO A CA 1
ATOM 627 C C . PRO A 1 81 ? -16.032 5.990 -3.194 1.00 92.06 81 PRO A C 1
ATOM 629 O O . PRO A 1 81 ? -16.017 6.020 -4.423 1.00 92.06 81 PRO A O 1
ATOM 632 N N . ILE A 1 82 ? -15.602 7.017 -2.454 1.00 91.75 82 ILE A N 1
ATOM 633 C CA . ILE A 1 82 ? -15.064 8.275 -2.995 1.00 91.75 82 ILE A CA 1
ATOM 634 C C . ILE A 1 82 ? -13.679 8.041 -3.616 1.00 91.75 82 ILE A C 1
ATOM 636 O O . ILE A 1 82 ? -13.402 8.518 -4.719 1.00 91.75 82 ILE A O 1
ATOM 640 N N . GLU A 1 83 ? -12.820 7.274 -2.939 1.00 87.62 83 GLU A N 1
ATOM 641 C CA . GLU A 1 83 ? -11.482 6.894 -3.408 1.00 87.62 83 GLU A CA 1
ATOM 642 C C . GLU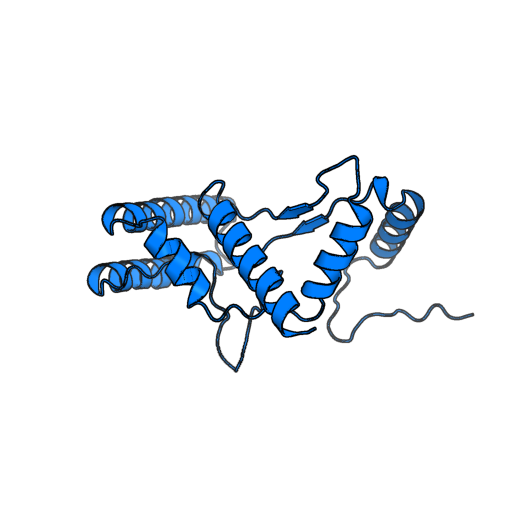 A 1 83 ? -11.542 6.247 -4.801 1.00 87.62 83 GLU A C 1
ATOM 644 O O . GLU A 1 83 ? -10.838 6.663 -5.730 1.00 87.62 83 GLU A O 1
ATOM 649 N N . ILE A 1 84 ? -12.437 5.271 -4.972 1.00 88.94 84 ILE A N 1
ATOM 650 C CA . ILE A 1 84 ? -12.554 4.491 -6.210 1.00 88.94 84 ILE A CA 1
ATOM 651 C C . ILE A 1 84 ? -13.429 5.160 -7.279 1.00 88.94 84 ILE A C 1
ATOM 653 O O . ILE A 1 84 ? -13.449 4.694 -8.417 1.00 88.94 84 ILE A O 1
ATOM 657 N N . CYS A 1 85 ? -14.135 6.247 -6.949 1.00 88.69 85 CYS A N 1
ATOM 658 C CA . CYS A 1 85 ? -15.038 6.918 -7.881 1.00 88.69 85 CYS A CA 1
ATOM 659 C C . CYS A 1 85 ? -14.257 7.538 -9.057 1.00 88.69 85 CYS A C 1
ATOM 661 O O . CYS A 1 85 ? -13.405 8.404 -8.827 1.00 88.69 85 CYS A O 1
ATOM 663 N N . PRO A 1 86 ? -14.512 7.137 -10.316 1.00 91.25 86 PRO A N 1
ATOM 664 C CA . PRO A 1 86 ? -13.783 7.665 -11.470 1.00 91.25 86 PRO A CA 1
ATOM 665 C C . PRO A 1 86 ? -14.203 9.094 -11.840 1.00 91.25 86 PRO A C 1
ATOM 667 O O . PRO A 1 86 ? -13.435 9.795 -12.495 1.00 91.25 86 PRO A O 1
ATOM 670 N N . ASP A 1 87 ? -15.387 9.529 -11.405 1.00 94.31 87 ASP A N 1
ATOM 671 C CA . ASP A 1 87 ? -15.994 10.800 -11.815 1.00 94.31 87 ASP A CA 1
ATOM 672 C C . ASP A 1 87 ? -15.494 12.003 -10.999 1.00 94.31 87 ASP A C 1
ATOM 674 O O . ASP A 1 87 ? -15.667 13.151 -11.408 1.00 94.31 87 ASP A O 1
ATOM 678 N N . ILE A 1 88 ? -14.857 11.759 -9.847 1.00 89.88 88 ILE A N 1
ATOM 679 C CA . ILE A 1 88 ? -14.340 12.821 -8.978 1.00 89.88 88 ILE A CA 1
ATOM 680 C C . ILE A 1 88 ? -12.970 13.283 -9.495 1.00 89.88 88 ILE A C 1
ATOM 682 O O . ILE A 1 88 ? -12.047 12.461 -9.590 1.00 89.88 88 ILE A O 1
ATOM 686 N N . PRO A 1 89 ? -12.781 14.589 -9.770 1.00 92.62 89 PRO A N 1
ATOM 687 C CA . PRO A 1 89 ? -11.493 15.134 -10.179 1.00 92.62 89 PRO A CA 1
ATOM 688 C C . PRO A 1 89 ? -10.384 14.817 -9.174 1.00 92.62 89 PRO A C 1
ATOM 690 O O . PRO A 1 89 ? -10.577 14.900 -7.962 1.00 92.62 89 PRO A O 1
ATOM 693 N N . LEU A 1 90 ? -9.180 14.524 -9.673 1.00 85.19 90 LEU A N 1
ATOM 694 C CA . LEU A 1 90 ? -8.053 14.120 -8.826 1.00 85.19 90 LEU A CA 1
ATOM 695 C C . LEU A 1 90 ? -7.709 15.159 -7.743 1.00 85.19 90 LEU A C 1
ATOM 697 O O . LEU A 1 90 ? -7.366 14.784 -6.628 1.00 85.19 90 LEU A O 1
ATOM 701 N N . SER A 1 91 ? -7.826 16.453 -8.051 1.00 86.44 91 SER A N 1
ATOM 702 C CA . SER A 1 91 ? -7.550 17.545 -7.107 1.00 86.44 91 SER A CA 1
ATOM 703 C C . SER A 1 91 ? -8.556 17.626 -5.958 1.00 86.44 91 SER A C 1
ATOM 705 O O . SER A 1 91 ? -8.193 18.007 -4.848 1.00 86.44 91 SER A O 1
ATOM 707 N N . GLU A 1 92 ? -9.815 17.283 -6.214 1.00 90.06 92 GLU A N 1
ATOM 708 C CA . GLU A 1 92 ? -10.866 17.227 -5.200 1.00 90.06 92 GLU A CA 1
ATOM 709 C C . GLU A 1 92 ? -10.747 15.944 -4.381 1.00 90.06 92 GLU A C 1
ATOM 711 O O . GLU A 1 92 ? -10.730 15.989 -3.151 1.00 90.06 92 GLU A O 1
ATOM 716 N N . LYS A 1 93 ? -10.533 14.815 -5.064 1.00 88.00 93 LYS A N 1
ATOM 717 C CA . LYS A 1 93 ? -10.268 13.526 -4.430 1.00 88.00 93 LYS A CA 1
ATOM 718 C C . LYS A 1 93 ? -9.075 13.603 -3.479 1.00 88.00 93 LYS A C 1
ATOM 720 O O . LYS A 1 93 ? -9.171 13.093 -2.373 1.00 88.00 93 LYS A O 1
ATOM 725 N N . ALA A 1 94 ? -7.988 14.274 -3.865 1.00 81.25 94 ALA A N 1
ATOM 726 C CA . ALA A 1 94 ? -6.808 14.436 -3.017 1.00 81.25 94 ALA A CA 1
ATOM 727 C C . ALA A 1 94 ? -7.148 15.072 -1.658 1.00 81.25 94 ALA A C 1
ATOM 729 O O . ALA A 1 94 ? -6.748 14.538 -0.630 1.00 81.25 94 ALA A O 1
ATOM 730 N N . LYS A 1 95 ? -7.963 16.135 -1.640 1.00 87.56 95 LYS A N 1
ATOM 731 C CA . LYS A 1 95 ? -8.397 16.795 -0.396 1.00 87.56 95 LYS A CA 1
ATOM 732 C C . LYS A 1 95 ? -9.266 15.886 0.472 1.00 87.56 95 LYS A C 1
ATOM 734 O O . LYS A 1 95 ? -9.115 15.867 1.687 1.00 87.56 95 LYS A O 1
ATOM 739 N N . LEU A 1 96 ? -10.161 15.119 -0.152 1.00 87.62 96 LEU A N 1
ATOM 740 C CA . LEU A 1 96 ? -11.010 14.154 0.555 1.00 87.62 96 LEU A CA 1
ATOM 741 C C . LEU A 1 96 ? -10.185 12.999 1.135 1.00 87.62 96 LEU A C 1
ATOM 743 O O . LEU A 1 96 ? -10.477 12.526 2.228 1.00 87.62 96 LEU A O 1
ATOM 747 N N . MET A 1 97 ? -9.140 12.559 0.429 1.00 85.81 97 MET A N 1
ATOM 748 C CA . MET A 1 97 ? -8.201 11.568 0.954 1.00 85.81 97 MET A CA 1
ATOM 749 C C . MET A 1 97 ? -7.391 12.148 2.114 1.00 85.81 97 MET A C 1
ATOM 751 O O . MET A 1 97 ? -7.267 11.477 3.128 1.00 85.81 97 MET A O 1
ATOM 755 N N . GLU A 1 98 ? -6.892 13.383 2.019 1.00 80.94 98 GLU A N 1
ATOM 756 C CA . GLU A 1 98 ? -6.212 14.062 3.136 1.00 80.94 98 GLU A CA 1
ATOM 757 C C . GLU A 1 98 ? -7.099 14.130 4.387 1.00 80.94 98 GLU A C 1
ATOM 759 O O . GLU A 1 98 ? -6.659 13.749 5.470 1.00 80.94 98 GLU A O 1
ATOM 764 N N . GLU A 1 99 ? -8.367 14.521 4.233 1.00 86.06 99 GLU A N 1
ATOM 765 C CA . GLU A 1 99 ? -9.338 14.541 5.331 1.00 86.06 99 GLU A CA 1
ATOM 766 C C . GLU A 1 99 ? -9.581 13.137 5.907 1.00 86.06 99 GLU A C 1
ATOM 768 O O . GLU A 1 99 ? -9.631 12.951 7.127 1.00 86.06 99 GLU A O 1
ATOM 773 N N . TRP A 1 100 ? -9.713 12.126 5.042 1.00 86.69 100 TRP A N 1
ATOM 774 C CA . TRP A 1 100 ? -9.864 10.743 5.483 1.00 86.69 100 TRP A CA 1
ATOM 775 C C . TRP A 1 100 ? -8.658 10.286 6.306 1.00 86.69 100 TRP A C 1
ATOM 777 O O . TRP A 1 100 ? -8.831 9.716 7.387 1.00 86.69 100 TRP A O 1
ATOM 787 N N . TRP A 1 101 ? -7.447 10.573 5.828 1.00 79.38 101 TRP A N 1
ATOM 788 C CA . TRP A 1 101 ? -6.193 10.266 6.508 1.00 79.38 101 TRP A CA 1
ATOM 789 C C . TRP A 1 101 ? -6.100 10.957 7.870 1.00 79.38 101 TRP A C 1
ATOM 791 O O . TRP A 1 101 ? -5.774 10.305 8.861 1.00 79.38 101 TRP A O 1
ATOM 801 N N . GLU A 1 102 ? -6.447 12.242 7.949 1.00 79.44 102 GLU A N 1
ATOM 802 C CA . GLU A 1 102 ? -6.453 13.006 9.200 1.00 79.44 102 GLU A CA 1
ATOM 803 C C . GLU A 1 102 ? -7.411 12.399 10.235 1.00 79.44 102 GLU A C 1
ATOM 805 O O . GLU A 1 102 ? -7.006 12.104 11.363 1.00 79.44 102 GLU A O 1
ATOM 810 N N . LYS A 1 103 ? -8.663 12.128 9.843 1.00 86.38 103 LYS A N 1
ATOM 811 C CA . LYS A 1 103 ? -9.672 11.517 10.728 1.00 86.38 103 LYS A CA 1
ATOM 812 C C . LYS A 1 103 ? -9.259 10.129 11.192 1.00 86.38 103 LYS A C 1
ATOM 814 O O . LYS A 1 103 ? -9.426 9.775 12.357 1.00 86.38 103 LYS A O 1
ATOM 819 N N . THR A 1 104 ? -8.709 9.347 10.274 1.00 83.00 104 THR A N 1
ATOM 820 C CA . THR A 1 104 ? -8.277 7.979 10.536 1.00 83.00 104 THR A CA 1
ATOM 821 C C . THR A 1 104 ? -7.116 7.949 11.532 1.00 83.00 104 THR A C 1
ATOM 823 O O . THR A 1 104 ? -7.161 7.194 12.503 1.00 83.00 104 THR A O 1
ATOM 826 N N . HIS A 1 105 ? -6.119 8.822 11.364 1.00 80.12 105 HIS A N 1
ATOM 827 C CA . HIS A 1 105 ? -5.036 8.976 12.338 1.00 80.12 105 HIS A CA 1
ATOM 828 C C . HIS A 1 105 ? -5.534 9.496 13.690 1.00 80.12 105 HIS A C 1
ATOM 830 O O . HIS A 1 105 ? -5.087 9.004 14.726 1.00 80.12 105 HIS A O 1
ATOM 836 N N . GLY A 1 106 ? -6.486 10.433 13.692 1.00 83.00 106 GLY A N 1
ATOM 837 C CA . GLY A 1 106 ? -7.141 10.906 14.910 1.00 83.00 106 GLY A CA 1
ATOM 838 C C . GLY A 1 106 ? -7.759 9.764 15.720 1.00 83.00 106 GLY A C 1
ATOM 839 O O . GLY A 1 106 ? -7.512 9.671 16.921 1.00 83.00 106 GLY A O 1
ATOM 840 N N . LEU A 1 107 ? -8.468 8.839 15.061 1.00 83.62 107 LEU A N 1
ATOM 841 C CA . LEU A 1 107 ? -9.048 7.664 15.724 1.00 83.62 107 LEU A CA 1
ATOM 842 C C . LEU A 1 107 ? -7.993 6.714 16.300 1.00 83.62 107 LEU A C 1
ATOM 844 O O . LEU A 1 107 ? -8.196 6.181 17.388 1.00 83.62 107 LEU A O 1
ATOM 848 N N . LEU A 1 108 ? -6.870 6.499 15.604 1.00 78.50 108 LEU A N 1
ATOM 849 C CA . LEU A 1 108 ? -5.790 5.653 16.128 1.00 78.50 108 LEU A CA 1
ATOM 850 C C . LEU A 1 108 ? -5.205 6.228 17.425 1.00 78.50 108 LEU A C 1
ATOM 852 O O . LEU A 1 108 ? -4.921 5.470 18.355 1.00 78.50 108 LEU A O 1
ATOM 856 N N . ILE A 1 109 ? -5.045 7.554 17.487 1.00 80.19 109 ILE A N 1
ATOM 857 C CA . ILE A 1 109 ? -4.557 8.261 18.676 1.00 80.19 109 ILE A CA 1
ATOM 858 C C . ILE A 1 109 ? -5.597 8.197 19.800 1.00 80.19 109 ILE A C 1
ATOM 860 O O . ILE A 1 109 ? -5.246 7.851 20.926 1.00 80.19 109 ILE A O 1
ATOM 864 N N . GLU A 1 110 ? -6.866 8.492 19.502 1.00 82.88 110 GLU A N 1
ATOM 865 C CA . GLU A 1 110 ? -7.962 8.477 20.481 1.00 82.88 110 GLU A CA 1
ATOM 866 C C . GLU A 1 110 ? -8.151 7.088 21.105 1.00 82.88 110 GLU A C 1
ATOM 868 O O . GLU A 1 110 ? -8.301 6.969 22.319 1.00 82.88 110 GLU A O 1
ATOM 873 N N . GLY A 1 111 ? -8.068 6.033 20.292 1.00 77.38 111 GLY A N 1
ATOM 874 C CA . GLY A 1 111 ? -8.157 4.650 20.755 1.00 77.38 111 GLY A CA 1
ATOM 875 C C . GLY A 1 111 ? -6.891 4.118 21.439 1.00 77.38 111 GLY A C 1
ATOM 876 O O . GLY A 1 111 ? -6.844 2.951 21.828 1.00 77.38 111 GLY A O 1
ATOM 877 N N . GLY A 1 112 ? -5.864 4.958 21.616 1.00 78.75 112 GLY A N 1
ATOM 878 C CA . GLY A 1 112 ? -4.679 4.633 22.407 1.00 78.75 112 GLY A CA 1
ATOM 879 C C . GLY A 1 112 ? -3.779 3.580 21.764 1.00 78.75 112 GLY A C 1
ATOM 880 O O . GLY A 1 112 ? -3.326 2.667 22.454 1.00 78.75 112 GLY A O 1
ATOM 881 N N . LEU A 1 113 ? -3.520 3.679 20.452 1.00 76.50 113 LEU A N 1
ATOM 882 C CA . LEU A 1 113 ? -2.644 2.736 19.749 1.00 76.50 113 LEU A CA 1
ATOM 883 C C . LEU A 1 113 ? -1.266 2.662 20.424 1.00 76.50 113 LEU A C 1
ATOM 885 O O . LEU A 1 113 ? -0.506 3.630 20.402 1.00 76.50 113 LEU A O 1
ATOM 889 N N . THR A 1 114 ? -0.920 1.499 20.976 1.00 79.31 114 THR A N 1
ATOM 890 C CA . THR A 1 114 ? 0.416 1.252 21.529 1.00 79.31 114 THR A CA 1
ATOM 891 C C . THR A 1 114 ? 1.285 0.467 20.553 1.00 79.31 114 THR A C 1
ATOM 893 O O . THR A 1 114 ? 0.795 -0.222 19.654 1.00 79.31 114 THR A O 1
ATOM 896 N N . TYR A 1 115 ? 2.600 0.536 20.750 1.00 74.62 115 TYR A N 1
ATOM 897 C CA . TYR A 1 115 ? 3.562 -0.226 19.957 1.00 74.62 115 TYR A CA 1
ATOM 898 C C . TYR A 1 115 ? 3.342 -1.746 20.076 1.00 74.62 115 TYR A C 1
ATOM 900 O O . TYR A 1 115 ? 3.451 -2.490 19.098 1.00 74.62 115 TYR A O 1
ATOM 908 N N . GLU A 1 116 ? 2.968 -2.220 21.263 1.00 77.44 116 GLU A N 1
ATOM 909 C CA . GLU A 1 116 ? 2.647 -3.623 21.522 1.00 77.44 116 GLU A CA 1
ATOM 910 C C . GLU A 1 116 ? 1.385 -4.049 20.767 1.00 77.44 116 GLU A C 1
ATOM 912 O O . GLU A 1 116 ? 1.353 -5.140 20.198 1.00 77.44 116 GLU A O 1
ATOM 917 N N . ALA A 1 117 ? 0.367 -3.181 20.709 1.00 75.50 117 ALA A N 1
ATOM 918 C CA . ALA A 1 117 ? -0.853 -3.435 19.948 1.00 75.50 117 ALA A CA 1
ATOM 919 C C . ALA A 1 117 ? -0.568 -3.538 18.443 1.00 75.50 117 ALA A C 1
ATOM 921 O O . ALA A 1 117 ? -1.117 -4.422 17.781 1.00 75.50 117 ALA A O 1
ATOM 922 N N . ILE A 1 118 ? 0.333 -2.700 17.914 1.00 75.31 118 ILE A N 1
ATOM 923 C CA . ILE A 1 118 ? 0.819 -2.806 16.531 1.00 75.31 118 ILE A CA 1
ATOM 924 C C . ILE A 1 118 ? 1.515 -4.154 16.341 1.00 75.31 118 ILE A C 1
ATOM 926 O O . ILE A 1 118 ? 1.106 -4.936 15.491 1.00 75.31 118 ILE A O 1
ATOM 930 N N . THR A 1 119 ? 2.517 -4.471 17.163 1.00 73.69 119 THR A N 1
ATOM 931 C CA . THR A 1 119 ? 3.299 -5.714 17.038 1.00 73.69 119 THR A CA 1
ATOM 932 C C . THR A 1 119 ? 2.402 -6.954 17.073 1.00 73.69 119 THR A C 1
ATOM 934 O O . THR A 1 119 ? 2.527 -7.844 16.228 1.00 73.69 119 THR A O 1
ATOM 937 N N . LYS A 1 120 ? 1.441 -6.985 18.004 1.00 76.94 120 LYS A N 1
ATOM 938 C CA . LYS A 1 120 ? 0.447 -8.054 18.108 1.00 76.94 120 LYS A CA 1
ATOM 939 C C . LYS A 1 120 ? -0.439 -8.125 16.866 1.00 76.94 120 LYS A C 1
ATOM 941 O O . LYS A 1 120 ? -0.580 -9.197 16.290 1.00 76.94 120 LYS A O 1
ATOM 946 N N . SER A 1 121 ? -0.960 -6.988 16.410 1.00 75.81 121 SER A N 1
ATOM 947 C CA . SER A 1 121 ? -1.779 -6.904 15.197 1.00 75.81 121 SER A CA 1
ATOM 948 C C . SER A 1 121 ? -1.065 -7.487 13.977 1.00 75.81 121 SER A C 1
ATOM 950 O O . SER A 1 121 ? -1.660 -8.247 13.221 1.00 75.81 121 SER A O 1
ATOM 952 N N . VAL A 1 122 ? 0.226 -7.194 13.797 1.00 72.94 122 VAL A N 1
ATOM 953 C CA . VAL A 1 122 ? 1.022 -7.734 12.680 1.00 72.94 122 VAL A CA 1
ATOM 954 C C . VAL A 1 122 ? 1.294 -9.229 12.837 1.00 72.94 122 VAL A C 1
ATOM 956 O O . VAL A 1 122 ? 1.228 -9.988 11.863 1.00 72.94 122 VAL A O 1
ATOM 959 N N . SER A 1 123 ? 1.589 -9.669 14.061 1.00 73.75 123 SER A N 1
ATOM 960 C CA . SER A 1 123 ? 1.799 -11.084 14.376 1.00 73.75 123 SER A CA 1
ATOM 961 C C . SER A 1 123 ? 0.540 -11.915 14.119 1.00 73.75 123 SER A C 1
ATOM 963 O O . SER A 1 123 ? 0.635 -12.990 13.528 1.00 73.75 123 SER A O 1
ATOM 965 N N . ASP A 1 124 ? -0.634 -11.388 14.458 1.00 72.81 124 ASP A N 1
ATOM 966 C CA . ASP A 1 124 ? -1.922 -12.071 14.294 1.00 72.81 124 ASP A CA 1
ATOM 967 C C . ASP A 1 124 ? -2.481 -11.927 12.864 1.00 72.81 124 ASP A C 1
ATOM 969 O O . ASP A 1 124 ? -3.297 -12.733 12.418 1.00 72.81 124 ASP A O 1
ATOM 973 N N . ALA A 1 125 ? -2.021 -10.927 12.105 1.00 72.06 125 ALA A N 1
ATOM 974 C CA . ALA A 1 125 ? -2.492 -10.663 10.752 1.00 72.06 125 ALA A CA 1
ATOM 975 C C . ALA A 1 125 ? -2.194 -11.811 9.776 1.00 72.06 125 ALA A C 1
ATOM 977 O O . ALA A 1 125 ? -1.041 -12.193 9.559 1.00 72.06 125 ALA A O 1
ATOM 978 N N . ALA A 1 126 ? -3.222 -12.286 9.078 1.00 71.69 126 ALA A N 1
ATOM 979 C CA . ALA A 1 126 ? -3.065 -13.152 7.914 1.00 71.69 126 ALA A CA 1
ATOM 980 C C . ALA A 1 126 ? -2.741 -12.306 6.667 1.00 71.69 126 ALA A C 1
ATOM 982 O O . ALA A 1 126 ? -3.616 -11.998 5.858 1.00 71.69 126 ALA A O 1
ATOM 983 N N . ILE A 1 127 ? -1.480 -11.882 6.528 1.00 75.31 127 ILE A N 1
ATOM 984 C CA . ILE A 1 127 ? -1.008 -11.153 5.340 1.00 75.31 127 ILE A CA 1
ATOM 985 C C . ILE A 1 127 ? -0.608 -12.166 4.270 1.00 75.31 127 ILE A C 1
ATOM 987 O O . ILE A 1 127 ? 0.365 -12.900 4.432 1.00 75.31 127 ILE A O 1
ATOM 991 N N . ALA A 1 128 ? -1.338 -12.180 3.158 1.00 82.62 128 ALA A N 1
ATOM 992 C CA . ALA A 1 128 ? -1.001 -13.004 2.007 1.00 82.62 128 ALA A CA 1
ATOM 993 C C . ALA A 1 128 ? -0.155 -12.203 1.008 1.00 82.62 128 ALA A C 1
ATOM 995 O O . ALA A 1 128 ? -0.641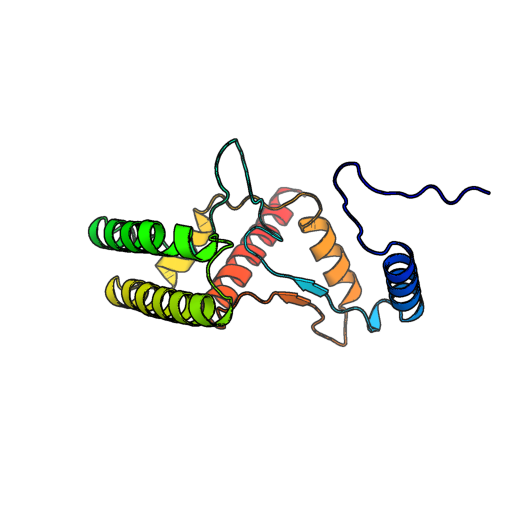 -11.245 0.401 1.00 82.62 128 ALA A O 1
ATOM 996 N N . PHE A 1 129 ? 1.101 -12.601 0.804 1.00 84.00 129 PHE A N 1
ATOM 997 C CA . PHE A 1 129 ? 1.962 -12.019 -0.229 1.00 84.00 129 PHE A CA 1
ATOM 998 C C . PHE A 1 129 ? 1.662 -12.596 -1.609 1.00 84.00 129 PHE A C 1
ATOM 1000 O O . PHE A 1 129 ? 1.176 -13.726 -1.754 1.00 84.00 129 PHE A O 1
ATOM 1007 N N . ARG A 1 130 ? 1.936 -11.805 -2.648 1.00 87.06 130 ARG A N 1
ATOM 1008 C CA . ARG A 1 130 ? 1.931 -12.314 -4.021 1.00 87.06 130 ARG A CA 1
ATOM 1009 C C . ARG A 1 130 ? 3.058 -13.333 -4.206 1.00 87.06 130 ARG A C 1
ATOM 1011 O O . ARG A 1 130 ? 4.079 -13.282 -3.527 1.00 87.06 130 ARG A O 1
ATOM 1018 N N . GLU A 1 131 ? 2.844 -14.268 -5.122 1.00 87.75 131 GLU A N 1
ATOM 1019 C CA . GLU A 1 131 ? 3.882 -15.214 -5.541 1.00 87.75 131 GLU A CA 1
ATOM 1020 C C . GLU A 1 131 ? 5.103 -14.455 -6.090 1.00 87.75 131 GLU A C 1
ATOM 1022 O O . GLU A 1 131 ? 4.936 -13.427 -6.754 1.00 87.75 131 GLU A O 1
ATOM 1027 N N . GLY A 1 132 ? 6.318 -14.922 -5.789 1.00 84.94 132 GLY A N 1
ATOM 1028 C CA . GLY A 1 132 ? 7.560 -14.292 -6.246 1.00 84.94 132 GLY A CA 1
ATOM 1029 C C . GLY A 1 132 ? 8.073 -13.144 -5.367 1.00 84.94 132 GLY A C 1
ATOM 1030 O O . GLY A 1 132 ? 9.159 -12.625 -5.618 1.00 84.94 132 GLY A O 1
ATOM 1031 N N . VAL A 1 133 ? 7.305 -12.692 -4.366 1.00 83.94 133 VAL A N 1
ATOM 1032 C CA . VAL A 1 133 ? 7.709 -11.571 -3.495 1.00 83.94 133 VAL A CA 1
ATOM 1033 C C . VAL A 1 133 ? 8.893 -11.954 -2.610 1.00 83.94 133 VAL A C 1
ATOM 1035 O O . VAL A 1 133 ? 9.803 -11.152 -2.430 1.00 83.94 133 VAL A O 1
ATOM 1038 N N . VAL A 1 134 ? 8.897 -13.178 -2.089 1.00 79.31 134 VAL A N 1
ATOM 1039 C CA . VAL A 1 134 ? 9.963 -13.716 -1.234 1.00 79.31 134 VAL A CA 1
ATOM 1040 C C . VAL A 1 134 ? 11.281 -13.763 -2.015 1.00 79.31 13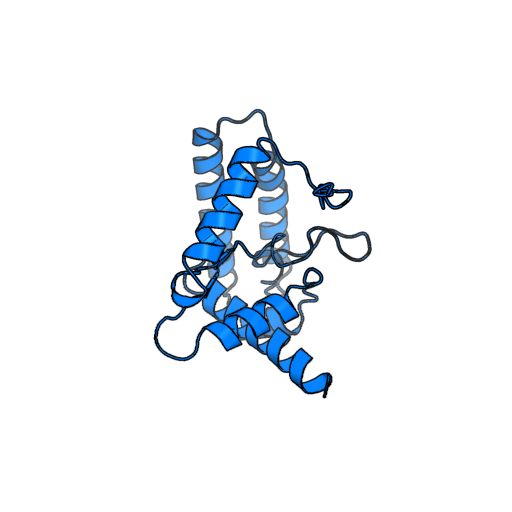4 VAL A C 1
ATOM 1042 O O . VAL A 1 134 ? 12.282 -13.194 -1.591 1.00 79.31 134 VAL A O 1
ATOM 1045 N N . GLU A 1 135 ? 11.238 -14.323 -3.217 1.00 83.44 135 GLU A N 1
ATOM 1046 C CA . GLU A 1 135 ? 12.365 -14.462 -4.137 1.00 83.44 135 GLU A CA 1
ATOM 1047 C C . GLU A 1 135 ? 12.870 -13.099 -4.629 1.00 83.44 135 GLU A C 1
ATOM 1049 O O . GLU A 1 135 ? 14.073 -12.890 -4.792 1.00 83.44 135 GLU A O 1
ATOM 1054 N N . LEU A 1 136 ? 11.961 -12.138 -4.840 1.00 83.31 136 LEU A N 1
ATOM 1055 C CA . LEU A 1 136 ? 12.323 -10.757 -5.156 1.00 83.31 136 LEU A CA 1
ATOM 1056 C C . LEU A 1 136 ? 13.166 -10.145 -4.032 1.00 83.31 136 LEU A C 1
ATOM 1058 O O . LEU A 1 136 ? 14.178 -9.504 -4.314 1.00 83.31 136 LEU A O 1
ATOM 1062 N N . PHE A 1 137 ? 12.768 -10.337 -2.774 1.00 78.06 137 PHE A N 1
ATOM 1063 C CA . PHE A 1 137 ? 13.509 -9.819 -1.628 1.00 78.06 137 PHE A CA 1
ATOM 1064 C C . PHE A 1 137 ? 14.888 -10.461 -1.486 1.00 78.06 137 PHE A C 1
ATOM 1066 O O . PHE A 1 137 ? 15.870 -9.733 -1.341 1.00 78.06 137 PHE A O 1
ATOM 1073 N N . GLU A 1 138 ? 14.980 -11.786 -1.604 1.00 78.56 138 GLU A N 1
ATOM 1074 C CA . GLU A 1 138 ? 16.260 -12.506 -1.587 1.00 78.56 138 GLU A CA 1
ATOM 1075 C C . GLU A 1 138 ? 17.195 -12.012 -2.695 1.00 78.56 138 GLU A C 1
ATOM 1077 O O . GLU A 1 138 ? 18.377 -11.742 -2.466 1.00 78.56 138 GLU A O 1
ATOM 1082 N N . TYR A 1 139 ? 16.657 -11.837 -3.904 1.00 80.50 139 TYR A N 1
ATOM 1083 C CA . TYR A 1 139 ? 17.422 -11.341 -5.039 1.00 80.50 139 TYR A CA 1
ATOM 1084 C C . TYR A 1 139 ? 17.956 -9.928 -4.783 1.00 80.50 139 TYR A C 1
ATOM 1086 O O . TYR A 1 139 ? 19.135 -9.658 -5.014 1.00 80.50 139 TYR A O 1
ATOM 1094 N N . LEU A 1 140 ? 17.116 -9.027 -4.265 1.00 77.25 140 LEU A N 1
ATOM 1095 C CA . LEU A 1 140 ? 17.527 -7.663 -3.927 1.00 77.25 140 LEU A CA 1
ATOM 1096 C C . LEU A 1 140 ? 18.561 -7.631 -2.795 1.00 77.25 140 LEU A C 1
ATOM 1098 O O . LEU A 1 140 ? 19.491 -6.826 -2.854 1.00 77.25 140 LEU A O 1
ATOM 1102 N N . GLU A 1 141 ? 18.455 -8.519 -1.805 1.00 72.38 141 GLU A N 1
ATOM 1103 C CA . GLU A 1 141 ? 19.429 -8.617 -0.719 1.00 72.38 141 GLU A CA 1
ATOM 1104 C C . GLU A 1 141 ? 20.807 -9.043 -1.240 1.00 72.38 141 GLU A C 1
ATOM 1106 O O . GLU A 1 141 ? 21.812 -8.391 -0.936 1.00 72.38 141 GLU A O 1
ATOM 1111 N N . VAL A 1 142 ? 20.864 -10.071 -2.094 1.00 73.56 142 VAL A N 1
ATOM 1112 C CA . VAL A 1 142 ? 22.115 -10.530 -2.724 1.00 73.56 142 VAL A CA 1
ATOM 1113 C C . VAL A 1 142 ? 22.774 -9.415 -3.539 1.00 73.56 142 VAL A C 1
ATOM 1115 O O . VAL A 1 142 ? 23.997 -9.268 -3.505 1.00 73.56 142 VAL A O 1
ATOM 1118 N N . LEU A 1 143 ? 21.983 -8.588 -4.225 1.00 68.75 143 LEU A N 1
ATOM 1119 C CA . LEU A 1 143 ? 22.490 -7.450 -4.995 1.00 68.75 143 LEU A CA 1
ATOM 1120 C C . LEU A 1 143 ? 22.975 -6.270 -4.126 1.00 68.75 143 LEU A C 1
ATOM 1122 O O . LEU A 1 143 ? 23.671 -5.395 -4.641 1.00 68.75 143 LEU A O 1
ATOM 1126 N N . SER A 1 144 ? 22.632 -6.227 -2.833 1.00 61.44 144 SER A N 1
ATOM 1127 C CA . SER A 1 144 ? 22.799 -5.043 -1.969 1.00 61.44 144 SER A CA 1
ATOM 1128 C C . SER A 1 144 ? 24.094 -4.973 -1.134 1.00 61.44 144 SER A C 1
ATOM 1130 O O . SER A 1 144 ? 24.351 -3.960 -0.479 1.00 61.44 144 SER A O 1
ATOM 1132 N N . LYS A 1 145 ? 24.978 -5.980 -1.170 1.00 54.22 145 LYS A N 1
ATOM 1133 C CA . LYS A 1 145 ? 26.252 -5.952 -0.414 1.00 54.22 145 LYS A CA 1
ATOM 1134 C C . LYS A 1 145 ? 27.423 -5.357 -1.225 1.00 54.22 145 LYS A C 1
ATOM 1136 O O . LYS A 1 145 ? 27.722 -5.894 -2.287 1.00 54.22 145 LYS A O 1
ATOM 1141 N N . PRO A 1 146 ? 28.223 -4.400 -0.697 1.00 46.12 146 PRO A N 1
ATOM 1142 C CA . PRO A 1 146 ? 27.940 -3.349 0.281 1.00 46.12 146 PRO A CA 1
ATOM 1143 C C . PRO A 1 146 ? 28.245 -1.956 -0.320 1.00 46.12 146 PRO A C 1
ATOM 1145 O O . PRO A 1 146 ? 29.405 -1.553 -0.393 1.00 46.12 146 PRO A O 1
ATOM 1148 N N . SER A 1 147 ? 27.228 -1.194 -0.735 1.00 35.28 147 SER A N 1
ATOM 1149 C CA . SER A 1 147 ? 27.389 0.271 -0.877 1.00 35.28 147 SER A CA 1
ATOM 1150 C C . SER A 1 147 ? 26.102 1.088 -0.968 1.00 35.28 147 SER A C 1
ATOM 1152 O O . SER A 1 147 ? 26.187 2.291 -0.749 1.00 35.28 147 SER A O 1
ATOM 1154 N N . LEU A 1 148 ? 24.919 0.513 -1.203 1.00 39.94 148 LEU A N 1
ATOM 1155 C CA . LEU A 1 148 ? 23.675 1.285 -1.154 1.00 39.94 148 LEU A CA 1
ATOM 1156 C C . LEU A 1 148 ? 22.507 0.456 -0.613 1.00 39.94 148 LEU A C 1
ATOM 1158 O O . LEU A 1 148 ? 22.227 -0.641 -1.089 1.00 39.94 148 LEU A O 1
ATOM 1162 N N . ALA A 1 149 ? 21.803 1.025 0.366 1.00 44.62 149 ALA A N 1
ATOM 1163 C CA . ALA A 1 149 ? 20.470 0.608 0.780 1.00 44.62 149 ALA A CA 1
ATOM 1164 C C . ALA A 1 149 ? 19.502 0.769 -0.411 1.00 44.62 149 ALA A C 1
ATOM 1166 O O . ALA A 1 149 ? 18.921 1.832 -0.616 1.00 44.62 149 ALA A O 1
ATOM 1167 N N . ASN A 1 150 ? 19.393 -0.263 -1.251 1.00 46.03 150 ASN A N 1
ATOM 1168 C CA . ASN A 1 150 ? 18.747 -0.174 -2.568 1.00 46.03 150 ASN A CA 1
ATOM 1169 C C . ASN A 1 150 ? 17.255 -0.520 -2.590 1.00 46.03 150 ASN A C 1
ATOM 1171 O O . ASN A 1 150 ? 16.671 -0.644 -3.670 1.00 46.03 150 ASN A O 1
ATOM 1175 N N . THR A 1 151 ? 16.608 -0.592 -1.430 1.00 51.41 151 THR A N 1
ATOM 1176 C CA . THR A 1 151 ? 15.184 -0.908 -1.378 1.00 51.41 151 THR A CA 1
ATOM 1177 C C . THR A 1 151 ? 14.446 0.103 -0.521 1.00 51.41 151 THR A C 1
ATOM 1179 O O . THR A 1 151 ? 14.555 0.101 0.701 1.00 51.41 151 THR A O 1
ATOM 1182 N N . ILE A 1 152 ? 13.701 0.994 -1.181 1.00 48.41 152 ILE A N 1
ATOM 1183 C CA . ILE A 1 152 ? 12.765 1.900 -0.517 1.00 48.41 152 ILE A CA 1
ATOM 1184 C C . ILE A 1 152 ? 11.365 1.393 -0.847 1.00 48.41 152 ILE A C 1
ATOM 1186 O O . ILE A 1 152 ? 10.831 1.672 -1.922 1.00 48.41 152 ILE A O 1
ATOM 1190 N N . PHE A 1 153 ? 10.763 0.662 0.086 1.00 51.06 153 PHE A N 1
ATOM 1191 C CA . PHE A 1 153 ? 9.319 0.450 0.070 1.00 51.06 153 PHE A CA 1
ATOM 1192 C C . PHE A 1 153 ? 8.668 1.736 0.546 1.00 51.06 153 PHE A C 1
ATOM 1194 O O . PHE A 1 153 ? 8.929 2.197 1.655 1.00 51.06 153 PHE A O 1
ATOM 1201 N N . ARG A 1 154 ? 7.875 2.361 -0.322 1.00 37.09 154 ARG A N 1
ATOM 1202 C CA . ARG A 1 154 ? 7.149 3.578 0.027 1.00 37.09 154 ARG A CA 1
ATOM 1203 C C . ARG A 1 154 ? 5.679 3.235 0.160 1.00 37.09 154 ARG A C 1
ATOM 1205 O O . ARG A 1 154 ? 4.988 3.230 -0.849 1.00 37.09 154 ARG A O 1
ATOM 1212 N N . ASN A 1 155 ? 5.206 3.101 1.397 1.00 41.25 155 ASN A N 1
ATOM 1213 C CA . ASN A 1 155 ? 3.851 3.545 1.725 1.00 41.25 155 ASN A CA 1
ATOM 1214 C C . ASN A 1 155 ? 3.976 4.778 2.631 1.00 41.25 155 ASN A C 1
ATOM 1216 O O . ASN A 1 155 ? 4.979 4.972 3.315 1.00 41.25 155 ASN A O 1
ATOM 1220 N N . PHE A 1 156 ? 2.990 5.664 2.571 1.00 38.66 156 PHE A N 1
ATOM 1221 C CA . PHE A 1 156 ? 2.979 7.021 3.136 1.00 38.66 156 PHE A CA 1
ATOM 1222 C C . PHE A 1 156 ? 2.947 7.100 4.687 1.00 38.66 156 PHE A C 1
ATOM 1224 O O . PHE A 1 156 ? 2.358 8.008 5.259 1.00 38.66 156 PHE A O 1
ATOM 1231 N N . PHE A 1 157 ? 3.602 6.180 5.396 1.00 42.75 157 PHE A N 1
ATOM 1232 C CA . PHE A 1 157 ? 3.597 6.080 6.858 1.00 42.75 157 PHE A CA 1
ATOM 1233 C C . PHE A 1 157 ? 5.036 6.085 7.398 1.00 42.75 157 PHE A C 1
ATOM 1235 O O . PHE A 1 157 ? 5.599 5.049 7.718 1.00 42.75 157 PHE A O 1
ATOM 1242 N N . GLY A 1 158 ? 5.663 7.249 7.535 1.00 36.84 158 GLY A N 1
ATOM 1243 C CA . GLY A 1 158 ? 7.086 7.354 7.909 1.00 36.84 158 GLY A CA 1
ATOM 1244 C C . GLY A 1 158 ? 7.500 6.864 9.314 1.00 36.84 158 GLY A C 1
ATOM 1245 O O . GLY A 1 158 ? 8.608 7.176 9.721 1.00 36.84 158 GLY A O 1
ATOM 1246 N N . THR A 1 159 ? 6.646 6.166 10.079 1.00 40.16 159 THR A N 1
ATOM 1247 C CA . THR A 1 159 ? 6.985 5.606 11.411 1.00 40.16 159 THR A CA 1
ATOM 1248 C C . THR A 1 159 ? 6.222 4.318 11.755 1.00 40.16 159 THR A C 1
ATOM 1250 O O . THR A 1 159 ? 6.827 3.317 12.141 1.00 40.16 159 THR A O 1
ATOM 1253 N N . CYS A 1 160 ? 4.893 4.287 11.583 1.00 39.41 160 CYS A N 1
ATOM 1254 C CA . CYS A 1 160 ? 4.113 3.055 11.798 1.00 39.41 160 CYS A CA 1
ATOM 1255 C C . CYS A 1 160 ? 4.371 2.010 10.708 1.00 39.41 160 CYS A C 1
ATOM 1257 O O . CYS A 1 160 ? 4.348 0.819 11.007 1.00 39.41 160 CYS A O 1
ATOM 1259 N N . LEU A 1 161 ? 4.666 2.428 9.470 1.00 49.38 161 LEU A N 1
ATOM 1260 C CA . LEU A 1 161 ? 5.037 1.496 8.411 1.00 49.38 161 LEU A CA 1
ATOM 1261 C C . LEU A 1 161 ? 6.458 0.991 8.592 1.00 49.38 161 LEU A C 1
ATOM 1263 O O . LEU A 1 161 ? 6.684 -0.152 8.267 1.00 49.38 161 LEU A O 1
ATOM 1267 N N . ASP A 1 162 ? 7.395 1.749 9.156 1.00 46.03 162 ASP A N 1
ATOM 1268 C CA . ASP A 1 162 ? 8.720 1.187 9.450 1.00 46.03 162 ASP A CA 1
ATOM 1269 C C . ASP A 1 162 ? 8.613 0.054 10.474 1.00 46.03 162 ASP A C 1
ATOM 1271 O O . ASP A 1 162 ? 9.260 -0.975 10.323 1.00 46.03 162 ASP A O 1
ATOM 1275 N N . THR A 1 163 ? 7.719 0.184 11.459 1.00 48.38 163 THR A N 1
ATOM 1276 C CA . THR A 1 163 ? 7.417 -0.893 12.416 1.00 48.38 163 THR A CA 1
ATOM 1277 C C . THR A 1 163 ? 6.618 -2.021 11.769 1.00 48.38 163 THR A C 1
ATOM 1279 O O . THR A 1 163 ? 6.915 -3.188 12.015 1.00 48.38 163 THR A O 1
ATOM 1282 N N . LEU A 1 164 ? 5.624 -1.703 10.932 1.00 50.62 164 LEU A N 1
ATOM 1283 C CA . LEU A 1 164 ? 4.825 -2.689 10.206 1.00 50.62 164 LEU A CA 1
ATOM 1284 C C . LEU A 1 164 ? 5.694 -3.453 9.215 1.00 50.62 164 LEU A C 1
ATOM 1286 O O . LEU A 1 164 ? 5.680 -4.662 9.261 1.00 50.62 164 LEU A O 1
ATOM 1290 N N . LEU A 1 165 ? 6.482 -2.784 8.380 1.00 50.12 165 LEU A N 1
ATOM 1291 C CA . LEU A 1 165 ? 7.455 -3.353 7.453 1.00 50.12 165 LEU A CA 1
ATOM 1292 C C . LEU A 1 165 ? 8.578 -4.060 8.186 1.00 50.12 165 LEU A C 1
ATOM 1294 O O . LEU A 1 165 ? 8.953 -5.116 7.717 1.00 50.12 165 LEU A O 1
ATOM 1298 N N . CYS A 1 166 ? 9.085 -3.571 9.323 1.00 47.34 166 CYS A N 1
ATOM 1299 C CA . CYS A 1 166 ? 10.028 -4.350 10.132 1.00 47.34 166 CYS A CA 1
ATOM 1300 C C . CYS A 1 166 ? 9.363 -5.617 10.663 1.00 47.34 166 CYS A C 1
ATOM 1302 O O . CYS A 1 166 ? 9.959 -6.679 10.601 1.00 47.34 166 CYS A O 1
ATOM 1304 N N . SER A 1 167 ? 8.124 -5.540 11.146 1.00 47.31 167 SER A N 1
ATOM 1305 C CA . SER A 1 167 ? 7.396 -6.686 11.709 1.00 47.31 167 SER A CA 1
ATOM 1306 C C . SER A 1 167 ? 6.930 -7.668 10.626 1.00 47.31 167 SER A C 1
ATOM 1308 O O . SER A 1 167 ? 6.947 -8.875 10.832 1.00 47.31 167 SER A O 1
ATOM 1310 N N . VAL A 1 168 ? 6.559 -7.162 9.451 1.00 49.72 168 VAL A N 1
ATOM 1311 C CA . VAL A 1 168 ? 6.243 -7.885 8.214 1.00 49.72 168 VAL A CA 1
ATOM 1312 C C . VAL A 1 168 ? 7.515 -8.515 7.679 1.00 49.72 168 VAL A C 1
ATOM 1314 O O . VAL A 1 168 ? 7.496 -9.698 7.394 1.00 49.72 168 VAL A O 1
ATOM 1317 N N . TRP A 1 169 ? 8.627 -7.786 7.612 1.00 47.75 169 TRP A N 1
ATOM 1318 C CA . TRP A 1 169 ? 9.938 -8.316 7.250 1.00 47.75 169 TRP A CA 1
ATOM 1319 C C . TRP A 1 169 ? 10.354 -9.410 8.221 1.00 47.75 169 TRP A C 1
ATOM 1321 O O . TRP A 1 169 ? 10.666 -10.493 7.767 1.00 47.75 169 TRP A O 1
ATOM 1331 N N . ILE A 1 170 ? 10.250 -9.199 9.536 1.00 50.47 170 ILE A N 1
ATOM 1332 C CA . ILE A 1 170 ? 10.487 -10.224 10.562 1.00 50.47 170 ILE A CA 1
ATOM 1333 C C . ILE A 1 170 ? 9.565 -11.427 10.349 1.00 50.47 170 ILE A C 1
ATOM 1335 O O . ILE A 1 170 ? 10.005 -12.557 10.502 1.00 50.47 170 ILE A O 1
ATOM 1339 N N . LYS A 1 171 ? 8.300 -11.228 9.970 1.00 50.81 171 LYS A N 1
ATOM 1340 C CA . LYS A 1 171 ? 7.358 -12.320 9.695 1.00 50.81 171 LYS A CA 1
ATOM 1341 C C . LYS A 1 171 ? 7.682 -13.065 8.399 1.00 50.81 171 LYS A C 1
ATOM 1343 O O . LYS A 1 171 ? 7.580 -14.287 8.375 1.00 50.81 171 LYS A O 1
ATOM 1348 N N . ILE A 1 172 ? 8.127 -12.364 7.356 1.00 48.00 172 ILE A N 1
ATOM 1349 C CA . ILE A 1 172 ? 8.675 -12.972 6.142 1.00 48.00 172 ILE A CA 1
ATOM 1350 C C . ILE A 1 172 ? 9.949 -13.748 6.538 1.00 48.00 172 ILE A C 1
ATOM 1352 O O . ILE A 1 172 ? 9.963 -14.958 6.353 1.00 48.00 172 ILE A O 1
ATOM 1356 N N . SER A 1 173 ? 10.939 -13.118 7.195 1.00 43.97 173 SER A N 1
ATOM 1357 C CA . SER A 1 173 ? 12.167 -13.698 7.799 1.00 43.97 173 SER A CA 1
ATOM 1358 C C . SER A 1 173 ? 11.910 -14.936 8.662 1.00 43.97 173 SER A C 1
ATOM 1360 O O . SER A 1 173 ? 12.632 -15.918 8.547 1.00 43.97 173 SER A O 1
ATOM 1362 N N . ASN A 1 174 ? 10.873 -14.936 9.495 1.00 46.19 174 ASN A N 1
ATOM 1363 C CA . ASN A 1 174 ? 10.530 -16.068 10.356 1.00 46.19 174 ASN A CA 1
ATOM 1364 C C . ASN A 1 174 ? 9.849 -17.207 9.583 1.00 46.19 174 ASN A C 1
ATOM 1366 O O . ASN A 1 174 ? 10.045 -18.375 9.911 1.00 46.19 174 ASN A O 1
ATOM 1370 N N . ASN A 1 175 ? 9.089 -16.896 8.528 1.00 42.88 175 ASN A N 1
ATOM 1371 C CA . ASN A 1 175 ? 8.633 -17.918 7.584 1.00 42.88 175 ASN A CA 1
ATOM 1372 C C . ASN A 1 175 ? 9.815 -18.526 6.801 1.00 42.88 175 ASN A C 1
ATOM 1374 O O . ASN A 1 175 ? 9.765 -19.711 6.468 1.00 42.88 175 ASN A O 1
ATOM 1378 N N . PHE A 1 176 ? 10.902 -17.775 6.564 1.00 37.59 176 PHE A N 1
ATOM 1379 C CA . PHE A 1 176 ? 12.131 -18.339 5.987 1.00 37.59 176 PHE A CA 1
ATOM 1380 C C . PHE A 1 176 ? 12.806 -19.356 6.923 1.00 37.59 176 PHE A C 1
ATOM 1382 O O . PHE A 1 176 ? 13.247 -20.399 6.447 1.00 37.59 176 PHE A O 1
ATOM 1389 N N . THR A 1 177 ? 12.862 -19.124 8.241 1.00 34.09 177 THR A N 1
ATOM 1390 C CA . THR A 1 177 ? 13.496 -20.070 9.187 1.00 34.09 177 THR A CA 1
ATOM 1391 C C . THR A 1 177 ? 12.700 -21.350 9.434 1.00 34.09 177 THR A C 1
ATOM 1393 O O . THR A 1 177 ? 13.291 -22.331 9.865 1.00 34.09 177 THR A O 1
ATOM 1396 N N . MET A 1 178 ? 11.395 -21.382 9.150 1.00 28.39 178 MET A N 1
ATOM 1397 C CA . MET A 1 178 ? 10.588 -22.613 9.211 1.00 28.39 178 MET A CA 1
ATOM 1398 C C . MET A 1 178 ? 10.642 -23.463 7.927 1.00 28.39 178 MET A C 1
ATOM 1400 O O . MET A 1 178 ? 10.067 -24.550 7.902 1.00 28.39 178 MET A O 1
ATOM 1404 N N . SER A 1 179 ? 11.302 -22.976 6.871 1.00 28.92 179 SER A N 1
ATOM 1405 C CA . SER A 1 179 ? 11.379 -23.631 5.552 1.00 28.92 179 SER A CA 1
ATOM 1406 C C . SER A 1 179 ? 12.726 -24.329 5.279 1.00 28.92 179 SER A C 1
ATOM 1408 O O . SER A 1 179 ? 12.920 -24.864 4.186 1.00 28.92 179 SER A O 1
ATOM 1410 N N . LEU A 1 180 ? 13.643 -24.322 6.255 1.00 30.78 180 LEU A N 1
ATOM 1411 C CA . LEU A 1 180 ? 14.932 -25.033 6.276 1.00 30.78 180 LEU A CA 1
ATOM 1412 C C . LEU A 1 180 ? 14.940 -26.058 7.415 1.00 30.78 180 LEU A C 1
ATOM 1414 O O . LEU A 1 180 ? 15.548 -27.133 7.216 1.00 30.78 180 LEU A O 1
#

Secondary structure (DSSP, 8-state):
--------TT---S-HHHHHHHHHHHHHH-GGG--EEE--TTTTB-SEETTEEPPPHHHH---S-HHHHHHHHHHHHHHHHHHH-TTS-HHHHHHHHHHHHHHHHHHHHHTT--HHHHHHHHHH----BPTTHHHHHHHHHHHTTTS---EEE--S-TTHHHHHHHHHHHHHHHHHHT--

InterPro domains:
  IPR006434 Pyrimidine 5'-nucleotidase, eukaryotic [PF05822] (43-166)
  IPR036412 HAD-like superfamily [SSF56784] (9-141)

Organism: Zea mays (NCBI:txid4577)

Radius of gyration: 19.71 Å; chains: 1; bounding box: 46×43×58 Å